Protein AF-A0AAW1LNW3-F1 (afdb_monomer_lite)

Radius of gyration: 18.0 Å; chains: 1; bounding box: 38×23×50 Å

Organism: Saponaria officinalis (NCBI:txid3572)

Structure (mmCIF, N/CA/C/O backbone):
data_AF-A0AAW1LNW3-F1
#
_entry.id   A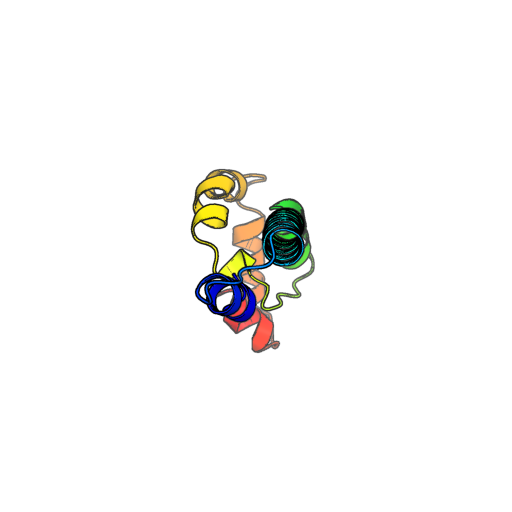F-A0AAW1LNW3-F1
#
loop_
_atom_site.group_PDB
_atom_site.id
_atom_site.type_symbol
_atom_site.label_atom_id
_atom_site.label_alt_id
_atom_site.label_comp_id
_atom_site.label_asym_id
_atom_site.label_entity_id
_atom_site.label_seq_id
_atom_site.pdbx_PDB_ins_code
_atom_site.Cartn_x
_atom_site.Cartn_y
_atom_site.Cartn_z
_atom_site.occupancy
_atom_site.B_iso_or_equiv
_atom_site.auth_seq_id
_atom_site.auth_comp_id
_atom_site.auth_asym_id
_atom_site.auth_atom_id
_atom_site.pdbx_PDB_model_num
ATOM 1 N N . MET A 1 1 ? -9.356 -3.198 8.768 1.00 54.28 1 MET A N 1
ATOM 2 C CA . MET A 1 1 ? -9.593 -2.725 10.152 1.00 54.28 1 MET A CA 1
ATOM 3 C C . MET A 1 1 ? -9.226 -3.820 11.150 1.00 54.28 1 MET A C 1
ATOM 5 O O . MET A 1 1 ? -9.461 -4.985 10.835 1.00 54.28 1 MET A O 1
ATOM 9 N N . PRO A 1 2 ? -8.633 -3.499 12.312 1.00 61.84 2 PRO A N 1
ATOM 10 C CA . PRO A 1 2 ? -8.251 -4.501 13.303 1.00 61.84 2 PRO A CA 1
ATOM 11 C C . PRO A 1 2 ? -9.493 -5.133 13.941 1.00 61.84 2 PRO A C 1
ATOM 13 O O . PRO A 1 2 ? -10.310 -4.444 14.549 1.00 61.84 2 PRO A O 1
ATOM 16 N N . ARG A 1 3 ? -9.609 -6.462 13.831 1.00 62.41 3 ARG A N 1
ATOM 17 C CA . ARG A 1 3 ? -10.726 -7.265 14.367 1.00 62.41 3 ARG A CA 1
ATOM 18 C C . ARG A 1 3 ? -10.993 -7.047 15.860 1.00 62.41 3 ARG A C 1
ATOM 20 O O . ARG A 1 3 ? -12.117 -7.223 16.308 1.00 62.41 3 ARG A O 1
ATOM 27 N N . ILE A 1 4 ? -9.970 -6.666 16.620 1.00 68.56 4 ILE A N 1
ATOM 28 C CA . ILE A 1 4 ? -10.045 -6.520 18.077 1.00 68.56 4 ILE A CA 1
ATOM 29 C C . ILE A 1 4 ? -10.993 -5.377 18.468 1.00 68.56 4 ILE A C 1
ATOM 31 O O . ILE A 1 4 ? -11.868 -5.584 19.299 1.00 68.56 4 ILE A O 1
ATOM 35 N N . VAL A 1 5 ? -10.896 -4.211 17.818 1.00 65.06 5 VAL A N 1
ATOM 36 C CA . VAL A 1 5 ? -11.759 -3.050 18.120 1.00 65.06 5 VAL A CA 1
ATOM 37 C C . VAL A 1 5 ? -13.217 -3.335 17.745 1.00 65.06 5 VAL A C 1
ATOM 39 O O . VAL A 1 5 ? -14.129 -3.002 18.498 1.00 65.06 5 VAL A O 1
ATOM 42 N N . GLN A 1 6 ? -13.441 -4.028 16.622 1.00 65.69 6 GLN A N 1
ATOM 43 C CA . GLN A 1 6 ? -14.784 -4.455 16.215 1.00 65.69 6 GLN A CA 1
ATOM 44 C C . GLN A 1 6 ? -15.400 -5.438 17.215 1.00 65.69 6 GLN A C 1
ATOM 46 O O . GLN A 1 6 ? -16.552 -5.270 17.597 1.00 65.69 6 GLN A O 1
ATOM 51 N N . ASN A 1 7 ? -14.630 -6.423 17.685 1.00 69.31 7 ASN A N 1
ATOM 52 C CA . ASN A 1 7 ? -15.103 -7.385 18.682 1.00 69.31 7 ASN A CA 1
ATOM 53 C C . ASN A 1 7 ? -15.426 -6.725 20.028 1.00 69.31 7 ASN A C 1
ATOM 55 O O . ASN A 1 7 ? -16.400 -7.107 20.675 1.00 69.31 7 ASN A O 1
ATOM 59 N N . LEU A 1 8 ? -14.636 -5.729 20.436 1.00 68.06 8 LEU A N 1
ATOM 60 C CA . LEU A 1 8 ? -14.875 -4.989 21.671 1.00 68.06 8 LEU A CA 1
ATOM 61 C C . LEU A 1 8 ? -16.175 -4.185 21.590 1.00 68.06 8 LEU A C 1
ATOM 63 O O . LEU A 1 8 ? -16.962 -4.248 22.521 1.00 68.06 8 LEU A O 1
ATOM 67 N N . LYS A 1 9 ? -16.483 -3.529 20.467 1.00 64.56 9 LYS A N 1
ATOM 68 C CA . LYS A 1 9 ? -17.750 -2.792 20.296 1.00 64.56 9 LYS A CA 1
ATOM 69 C C . LYS A 1 9 ? -19.019 -3.650 20.324 1.00 64.56 9 LYS A C 1
ATOM 71 O O . LYS A 1 9 ? -20.088 -3.132 20.616 1.00 64.56 9 LYS A O 1
ATOM 76 N N . VAL A 1 10 ? -18.921 -4.939 19.994 1.00 65.50 10 VAL A N 1
ATOM 77 C CA . VAL A 1 10 ? -20.072 -5.863 20.013 1.00 65.50 10 VAL A CA 1
ATOM 78 C C . VAL A 1 10 ? -20.490 -6.212 21.446 1.00 65.50 10 VAL A C 1
ATOM 80 O O . VAL A 1 10 ? -21.627 -6.622 21.672 1.00 65.50 10 VAL A O 1
ATOM 83 N N . HIS A 1 11 ? -19.603 -6.031 22.427 1.00 65.75 11 HIS A N 1
ATOM 84 C CA . HIS A 1 11 ? -19.984 -6.153 23.829 1.00 65.75 11 HIS A CA 1
ATOM 85 C C . HIS A 1 11 ? -20.763 -4.904 24.253 1.00 65.75 11 HIS A C 1
ATOM 87 O O . HIS A 1 11 ? -20.317 -3.782 24.037 1.00 65.75 11 HIS A O 1
ATOM 93 N N . ALA A 1 12 ? -21.946 -5.101 24.836 1.00 59.34 12 ALA A N 1
ATOM 94 C CA . ALA A 1 12 ? -22.755 -4.020 25.383 1.00 59.34 12 ALA A CA 1
ATOM 95 C C . ALA A 1 12 ? -22.106 -3.507 26.678 1.00 59.34 12 ALA A C 1
ATOM 97 O O . ALA A 1 12 ? -22.414 -3.980 27.772 1.00 59.34 12 ALA A O 1
ATOM 98 N N . TRP A 1 13 ? -21.156 -2.582 26.545 1.00 66.06 13 TRP A N 1
ATOM 99 C CA . TRP A 1 13 ? -20.578 -1.866 27.678 1.00 66.06 13 TRP A CA 1
ATOM 100 C C . TRP A 1 13 ? -21.627 -0.888 28.213 1.00 66.06 13 TRP A C 1
ATOM 102 O O . TRP A 1 13 ? -22.168 -0.089 27.456 1.00 66.06 13 TRP A O 1
ATOM 112 N N . GLY A 1 14 ? -21.936 -0.963 29.509 1.00 64.44 14 GLY A N 1
ATOM 113 C CA . GLY A 1 14 ? -22.825 -0.005 30.183 1.00 64.44 14 GLY A CA 1
ATOM 114 C C . GLY A 1 14 ? -22.135 1.306 30.579 1.00 64.44 14 GLY A C 1
ATOM 115 O O . GLY A 1 14 ? -22.731 2.107 31.287 1.00 64.44 14 GLY A O 1
ATOM 116 N N . ASP A 1 15 ? -20.878 1.480 30.171 1.00 78.25 15 ASP A N 1
ATOM 117 C CA . ASP A 1 15 ? -20.014 2.610 30.495 1.00 78.25 15 ASP A CA 1
ATOM 118 C C . ASP A 1 15 ? -19.853 3.483 29.242 1.00 78.25 15 ASP A C 1
ATOM 120 O O . ASP A 1 15 ? -19.273 3.047 28.240 1.00 78.25 15 ASP A O 1
ATOM 124 N N . GLU A 1 16 ? -20.428 4.687 29.281 1.00 78.19 16 GLU A N 1
ATOM 125 C CA . GLU A 1 16 ? -20.397 5.640 28.167 1.00 78.19 16 GLU A CA 1
ATOM 126 C C . GLU A 1 16 ? -18.972 6.118 27.854 1.00 78.19 16 GLU A C 1
ATOM 128 O O . GLU A 1 16 ? -18.631 6.231 26.673 1.00 78.19 16 GLU A O 1
ATOM 133 N N . ASP A 1 17 ? -18.112 6.283 28.865 1.00 82.06 17 ASP A N 1
ATOM 134 C CA . ASP A 1 17 ? -16.724 6.731 28.686 1.00 82.06 17 ASP A CA 1
ATOM 135 C C . ASP A 1 17 ? -15.918 5.684 27.899 1.00 82.06 17 ASP A C 1
ATOM 137 O O . ASP A 1 17 ? -15.093 6.005 27.037 1.00 82.06 17 ASP A O 1
ATOM 141 N N . LEU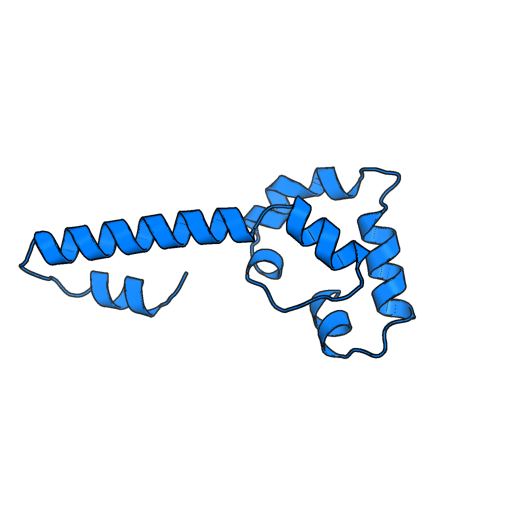 A 1 18 ? -16.189 4.399 28.145 1.00 78.75 18 LEU A N 1
ATOM 142 C CA . LEU A 1 18 ? -15.537 3.290 27.447 1.00 78.75 18 LEU A CA 1
ATOM 143 C C . LEU A 1 18 ? -15.982 3.207 25.978 1.00 78.75 18 LEU A C 1
ATOM 145 O O . LEU A 1 18 ? -15.158 2.989 25.083 1.00 78.75 18 LEU A O 1
ATOM 149 N N . VAL A 1 19 ? -17.272 3.423 25.706 1.00 80.81 19 VAL A N 1
ATOM 150 C CA . VAL A 1 19 ? -17.803 3.491 24.335 1.00 80.81 19 VAL A CA 1
ATOM 151 C C . VAL A 1 19 ? -17.213 4.686 23.584 1.00 80.81 19 VAL A C 1
ATOM 153 O O . VAL A 1 19 ? -16.820 4.541 22.421 1.00 80.81 19 VAL A O 1
ATOM 156 N N . GLU A 1 20 ? -17.096 5.844 24.236 1.00 84.19 20 GLU A N 1
ATOM 157 C CA . GLU A 1 20 ? -16.480 7.034 23.654 1.00 84.19 20 GLU A CA 1
ATOM 158 C C . GLU A 1 20 ? -14.995 6.806 23.333 1.00 84.19 20 GLU A C 1
ATOM 160 O O . GLU A 1 20 ? -14.568 7.055 22.203 1.00 84.19 20 GLU A O 1
ATOM 165 N N . ALA A 1 21 ? -14.222 6.223 24.254 1.00 83.62 21 ALA A N 1
ATOM 166 C CA . ALA A 1 21 ? -12.818 5.885 24.021 1.00 83.62 21 ALA A CA 1
ATOM 167 C C . ALA A 1 21 ? -12.631 4.902 22.847 1.00 83.62 21 ALA A C 1
ATOM 169 O O . ALA A 1 21 ? -11.714 5.059 22.035 1.00 83.62 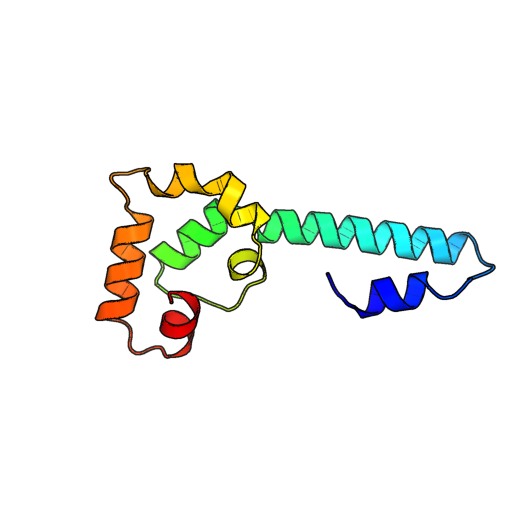21 ALA A O 1
ATOM 170 N N . LEU A 1 22 ? -13.517 3.906 22.703 1.00 82.81 22 LEU A N 1
ATOM 171 C CA . LEU A 1 22 ? -13.506 2.980 21.563 1.00 82.81 22 LEU A CA 1
ATOM 172 C C . LEU A 1 22 ? -13.837 3.680 20.236 1.00 82.81 22 LEU A C 1
ATOM 174 O O . LEU A 1 22 ? -13.249 3.335 19.208 1.00 82.81 22 LEU A O 1
ATOM 178 N N . ASN A 1 23 ? -14.756 4.650 20.239 1.00 83.75 23 ASN A N 1
ATOM 179 C CA . ASN A 1 23 ? -15.067 5.467 19.063 1.00 83.75 23 ASN A CA 1
ATOM 180 C C . ASN A 1 23 ? -13.869 6.330 18.649 1.00 83.75 23 ASN A C 1
ATOM 182 O O . ASN A 1 23 ? -13.482 6.300 17.480 1.00 83.75 23 ASN A O 1
ATOM 186 N N . GLN A 1 24 ? -13.242 7.025 19.602 1.00 85.81 24 GLN A N 1
ATOM 187 C CA . GLN A 1 24 ? -12.052 7.846 19.356 1.00 85.81 24 GLN A CA 1
ATOM 188 C C . GLN A 1 24 ? -10.882 7.007 18.823 1.00 85.81 24 GLN A C 1
ATOM 190 O O . GLN A 1 24 ? -10.193 7.414 17.886 1.00 85.81 24 GLN A O 1
ATOM 195 N N . LEU A 1 25 ? -10.675 5.802 19.368 1.00 84.06 25 LEU A N 1
ATOM 196 C CA . LEU A 1 25 ? -9.656 4.879 18.872 1.00 84.06 25 LEU A CA 1
ATOM 197 C C . LEU A 1 25 ? -9.947 4.434 17.432 1.00 84.06 25 LEU A C 1
ATOM 199 O O . LEU A 1 25 ? -9.036 4.402 16.607 1.00 84.06 25 LEU A O 1
ATOM 203 N N . GLU A 1 26 ? -11.198 4.099 17.106 1.00 81.81 26 GLU A N 1
ATOM 204 C CA . GLU A 1 26 ? -11.580 3.712 15.744 1.00 81.81 26 GLU A CA 1
ATOM 205 C C . GLU A 1 26 ? -11.332 4.844 14.740 1.00 81.81 26 GLU A C 1
ATOM 207 O O . GLU A 1 26 ? -10.767 4.607 13.668 1.00 81.81 26 GLU A O 1
ATOM 212 N N . GLU A 1 27 ? -11.734 6.064 15.084 1.00 84.12 27 GLU A N 1
ATOM 213 C CA . GLU A 1 27 ? -11.539 7.244 14.246 1.00 84.12 27 GLU A CA 1
ATOM 214 C C . GLU A 1 27 ? -10.049 7.554 14.058 1.00 84.12 27 GLU A C 1
ATOM 216 O O . GLU A 1 27 ? -9.579 7.649 12.923 1.00 84.12 27 GLU A O 1
ATOM 221 N N . GLY A 1 28 ? -9.265 7.553 15.140 1.00 81.12 28 GLY A N 1
ATOM 222 C CA . GLY A 1 28 ? -7.815 7.739 15.074 1.00 81.12 28 GLY A CA 1
ATOM 223 C C . GLY A 1 28 ? -7.106 6.667 14.238 1.00 81.12 28 GLY A C 1
ATOM 224 O O . GLY A 1 28 ? -6.159 6.964 13.505 1.00 81.12 28 GLY A O 1
ATOM 225 N N . MET A 1 29 ? -7.577 5.417 14.279 1.00 75.75 29 MET A N 1
ATOM 226 C CA . MET A 1 29 ? -7.058 4.349 13.420 1.00 75.75 29 MET A CA 1
ATOM 227 C C . MET A 1 29 ? -7.451 4.534 11.953 1.00 75.75 29 MET A C 1
ATOM 229 O O . MET A 1 29 ? -6.612 4.295 11.084 1.00 75.75 29 MET A O 1
ATOM 233 N N . LYS A 1 30 ? -8.683 4.968 11.658 1.00 73.88 30 LYS A N 1
ATOM 234 C CA . LYS A 1 30 ? -9.121 5.303 10.292 1.00 73.88 30 LYS A CA 1
ATOM 235 C C . LYS A 1 30 ? -8.288 6.442 9.710 1.00 73.88 30 LYS A C 1
ATOM 237 O O . LYS A 1 30 ? -7.827 6.334 8.574 1.00 73.88 30 LYS A O 1
ATOM 242 N N . ASP A 1 31 ? -8.025 7.478 10.493 1.00 72.94 31 ASP A N 1
ATOM 243 C CA . ASP A 1 31 ? -7.215 8.617 10.065 1.00 72.94 31 ASP A CA 1
ATOM 244 C C . ASP A 1 31 ? -5.743 8.251 9.873 1.00 72.94 31 ASP A C 1
ATOM 246 O O . ASP A 1 31 ? -5.127 8.643 8.880 1.00 72.94 31 ASP A O 1
ATOM 250 N N . ASN A 1 32 ? -5.172 7.437 10.763 1.00 67.00 32 ASN A N 1
ATOM 251 C CA . ASN A 1 32 ? -3.823 6.907 10.561 1.00 67.00 32 ASN A CA 1
ATOM 252 C C . ASN A 1 32 ? -3.742 5.982 9.342 1.00 67.00 32 ASN A C 1
ATOM 254 O O . ASN A 1 32 ? -2.745 6.019 8.623 1.00 67.00 32 ASN A O 1
ATOM 258 N N . MET A 1 33 ? -4.784 5.193 9.070 1.00 66.62 33 MET A N 1
ATOM 259 C CA . MET A 1 33 ? -4.848 4.344 7.883 1.00 66.62 33 MET A CA 1
ATOM 260 C C . MET A 1 33 ? -4.881 5.191 6.605 1.00 66.62 33 MET A C 1
ATOM 262 O O . MET A 1 33 ? -4.086 4.922 5.712 1.00 66.62 33 MET A O 1
ATOM 266 N N . LYS A 1 34 ? -5.668 6.278 6.570 1.00 65.19 34 LYS A N 1
ATOM 267 C CA . LYS A 1 34 ? -5.651 7.265 5.472 1.00 65.19 34 LYS A CA 1
ATOM 268 C C . LYS A 1 34 ? -4.276 7.910 5.272 1.00 65.19 34 LYS A C 1
ATOM 270 O O . LYS A 1 34 ? -3.817 8.068 4.146 1.00 65.19 34 LYS A O 1
ATOM 275 N N . LYS A 1 35 ? -3.585 8.268 6.360 1.00 60.22 35 LYS A N 1
ATOM 276 C CA . LYS A 1 35 ? -2.226 8.843 6.304 1.00 60.22 35 LYS A CA 1
ATOM 277 C C . LYS A 1 35 ? -1.170 7.841 5.838 1.00 60.22 35 LYS A C 1
ATOM 279 O O . LYS A 1 35 ? -0.149 8.249 5.286 1.00 60.22 35 LYS A O 1
ATOM 284 N N . LEU A 1 36 ? -1.348 6.552 6.116 1.00 59.31 36 LEU A N 1
ATOM 285 C CA . LEU A 1 36 ? -0.487 5.483 5.602 1.00 59.31 36 LEU A CA 1
ATOM 286 C C . LEU A 1 36 ? -0.821 5.134 4.145 1.00 59.31 36 LEU A C 1
ATOM 288 O O . LEU A 1 36 ? 0.067 4.685 3.435 1.00 59.31 36 LEU A O 1
ATOM 292 N N . SER A 1 37 ? -2.052 5.392 3.698 1.00 63.62 37 SER A N 1
ATOM 293 C CA . SER A 1 37 ? -2.555 5.076 2.359 1.00 63.62 37 SER A CA 1
ATOM 294 C C . SER A 1 37 ? -2.471 6.216 1.348 1.00 63.62 37 SER A C 1
ATOM 296 O O . SER A 1 37 ? -3.248 6.233 0.394 1.00 63.62 37 SER A O 1
ATOM 298 N N . SER A 1 38 ? -1.575 7.188 1.532 1.00 80.88 38 SER A N 1
ATOM 299 C CA . SER A 1 38 ? -1.395 8.210 0.503 1.00 80.88 38 SER A CA 1
ATOM 300 C C . SER A 1 38 ? -0.705 7.614 -0.722 1.00 80.88 38 SER A C 1
ATOM 302 O O . SER A 1 38 ? 0.254 6.845 -0.612 1.00 80.88 38 SER A O 1
ATOM 304 N N . PHE A 1 39 ? -1.173 8.002 -1.906 1.00 85.75 39 PHE A N 1
ATOM 305 C CA . PHE A 1 39 ? -0.569 7.570 -3.162 1.00 85.75 39 PHE A CA 1
ATOM 306 C C . PHE A 1 39 ? 0.899 7.979 -3.277 1.00 85.75 39 PHE A C 1
ATOM 308 O O . PHE A 1 39 ? 1.702 7.207 -3.783 1.00 85.75 39 PHE A O 1
ATOM 315 N N . ASP A 1 40 ? 1.281 9.132 -2.724 1.00 85.56 40 ASP A N 1
ATOM 316 C CA . ASP A 1 40 ? 2.677 9.574 -2.706 1.00 85.56 40 ASP A CA 1
ATOM 317 C C . ASP A 1 40 ? 3.602 8.603 -1.966 1.00 85.56 40 ASP A C 1
ATOM 319 O O . ASP A 1 40 ? 4.723 8.366 -2.412 1.00 85.56 40 ASP A O 1
ATOM 323 N N . LYS A 1 41 ? 3.136 8.001 -0.862 1.00 85.69 41 LYS A N 1
ATOM 324 C CA . LYS A 1 41 ? 3.919 6.998 -0.126 1.00 85.69 41 LYS A CA 1
ATOM 325 C C . LYS A 1 41 ? 4.091 5.732 -0.946 1.00 85.69 41 LYS A C 1
ATOM 327 O O . LYS A 1 41 ? 5.211 5.257 -1.085 1.00 85.69 41 LYS A O 1
ATOM 332 N N . TYR A 1 42 ? 3.001 5.247 -1.539 1.00 88.88 42 TYR A N 1
ATOM 333 C CA . TYR A 1 42 ? 3.042 4.109 -2.453 1.00 88.88 42 TYR A CA 1
ATOM 334 C C . TYR A 1 42 ? 3.978 4.373 -3.645 1.00 88.88 42 TYR A C 1
ATOM 336 O O . TYR A 1 42 ? 4.825 3.552 -3.979 1.00 88.88 42 TYR A O 1
ATOM 344 N N . LYS A 1 43 ? 3.890 5.559 -4.258 1.00 89.62 43 LYS A N 1
ATOM 345 C CA . LYS A 1 43 ? 4.762 5.980 -5.359 1.00 89.62 43 LYS A CA 1
ATOM 346 C C . LYS A 1 43 ? 6.227 5.980 -4.932 1.00 89.62 43 LYS A C 1
ATOM 348 O O . LYS A 1 43 ? 7.061 5.465 -5.666 1.00 89.62 43 LYS A O 1
ATOM 353 N N . GLN A 1 44 ? 6.553 6.523 -3.759 1.00 89.50 44 GLN A N 1
ATOM 354 C CA . GLN A 1 44 ? 7.920 6.492 -3.231 1.00 89.50 44 GLN A CA 1
ATOM 355 C C . GLN A 1 44 ? 8.421 5.064 -3.007 1.00 89.50 44 GLN A C 1
ATOM 357 O O . GLN A 1 44 ? 9.540 4.756 -3.397 1.00 89.50 44 GLN A O 1
ATOM 362 N N . GLU A 1 45 ? 7.596 4.193 -2.434 1.00 89.75 45 GLU A N 1
ATOM 363 C CA . GLU A 1 45 ? 7.914 2.783 -2.201 1.00 89.75 45 GLU A CA 1
ATOM 364 C C . GLU A 1 45 ? 8.253 2.048 -3.509 1.00 89.75 45 GLU A C 1
ATOM 366 O O . GLU A 1 45 ? 9.314 1.429 -3.625 1.00 89.75 45 GLU A O 1
ATOM 371 N N . VAL A 1 46 ? 7.412 2.221 -4.536 1.00 91.38 46 VAL A N 1
ATOM 372 C CA . VAL A 1 46 ? 7.652 1.677 -5.880 1.00 91.38 46 VAL A CA 1
ATOM 373 C C . VAL A 1 46 ? 8.936 2.245 -6.483 1.00 91.38 46 VAL A C 1
ATOM 375 O O . VAL A 1 46 ? 9.758 1.491 -6.991 1.00 91.38 46 VAL A O 1
ATOM 378 N N . LEU A 1 47 ? 9.140 3.564 -6.428 1.00 89.69 47 LEU A N 1
ATOM 379 C CA . LEU A 1 47 ? 10.323 4.209 -7.012 1.00 89.69 47 LEU A CA 1
ATOM 380 C C . LEU A 1 47 ? 11.630 3.803 -6.318 1.00 89.69 47 LEU A C 1
ATOM 382 O O . LEU A 1 47 ? 12.677 3.794 -6.963 1.00 89.69 47 LEU A O 1
ATOM 386 N N . LEU A 1 48 ? 11.577 3.469 -5.028 1.00 89.94 48 LEU A N 1
ATOM 387 C CA . LEU A 1 48 ? 12.714 2.946 -4.272 1.00 89.94 48 LEU A CA 1
ATOM 388 C C . LEU A 1 48 ? 12.972 1.457 -4.541 1.00 89.94 48 LEU A C 1
ATOM 390 O O . LEU A 1 48 ? 14.040 0.967 -4.188 1.00 89.94 48 LEU A O 1
ATOM 394 N N . GLY A 1 49 ? 12.027 0.741 -5.158 1.00 86.00 49 GLY A N 1
ATOM 395 C CA . GLY A 1 49 ? 12.156 -0.686 -5.461 1.00 86.00 49 GLY A CA 1
ATOM 396 C C . GLY A 1 49 ? 12.030 -1.605 -4.244 1.00 86.00 49 GLY A C 1
ATOM 397 O O . GLY A 1 49 ? 12.353 -2.787 -4.341 1.00 86.00 49 GLY A O 1
ATOM 398 N N . HIS A 1 50 ? 11.571 -1.078 -3.108 1.00 86.19 50 HIS A N 1
ATOM 399 C CA . HIS A 1 50 ? 11.434 -1.810 -1.852 1.00 86.19 50 HIS A CA 1
ATOM 400 C C . HIS A 1 50 ? 9.967 -1.860 -1.457 1.00 86.19 50 HIS A C 1
ATOM 402 O O . HIS A 1 50 ? 9.474 -0.927 -0.831 1.00 86.19 50 HIS A O 1
ATOM 408 N N . LEU A 1 51 ? 9.286 -2.940 -1.841 1.00 88.75 51 LEU A N 1
ATOM 409 C CA . LEU A 1 51 ? 7.860 -3.119 -1.592 1.00 88.75 51 LEU A CA 1
ATOM 410 C C . LEU A 1 51 ? 7.636 -3.982 -0.348 1.00 88.75 51 LEU A C 1
ATOM 412 O O . LEU A 1 51 ? 8.063 -5.136 -0.270 1.00 88.75 51 LEU A O 1
ATOM 416 N N . ASP A 1 52 ? 6.915 -3.430 0.616 1.00 85.06 52 ASP A N 1
ATOM 417 C CA . ASP A 1 52 ? 6.525 -4.071 1.856 1.00 85.06 52 ASP A CA 1
ATOM 418 C C . ASP A 1 52 ? 5.011 -4.296 1.904 1.00 85.06 52 ASP A C 1
ATOM 420 O O . ASP A 1 52 ? 4.194 -3.556 1.369 1.00 85.06 52 ASP A O 1
ATOM 424 N N . TRP A 1 53 ? 4.599 -5.342 2.624 1.00 83.88 53 TRP A N 1
ATOM 425 C CA . TRP A 1 53 ? 3.177 -5.587 2.867 1.00 83.88 53 TRP A CA 1
ATOM 426 C C . TRP A 1 53 ? 2.582 -4.498 3.760 1.00 83.88 53 TRP A C 1
ATOM 428 O O . TRP A 1 53 ? 2.558 -4.625 4.987 1.00 83.88 53 TRP A O 1
ATOM 438 N N . THR A 1 54 ? 2.049 -3.459 3.135 1.00 80.88 54 THR A N 1
ATOM 439 C CA . THR A 1 54 ? 1.245 -2.431 3.788 1.00 80.88 54 THR A CA 1
ATOM 440 C C . THR A 1 54 ? -0.245 -2.628 3.463 1.00 80.88 54 THR A C 1
ATOM 442 O O . THR A 1 54 ? -0.599 -3.292 2.482 1.00 80.88 54 THR A O 1
ATOM 445 N N . PRO A 1 55 ? -1.171 -2.099 4.288 1.00 78.81 55 PRO A N 1
ATOM 446 C CA . PRO A 1 55 ? -2.608 -2.244 4.044 1.00 78.81 55 PRO A CA 1
ATOM 447 C C . PRO A 1 55 ? -3.070 -1.711 2.680 1.00 78.81 55 PRO A C 1
ATOM 449 O O . PRO A 1 55 ? -4.091 -2.177 2.180 1.00 78.81 55 PRO A O 1
ATOM 452 N N . VAL A 1 56 ? -2.319 -0.777 2.082 1.00 82.19 56 VAL A N 1
ATOM 453 C CA . VAL A 1 56 ? -2.672 -0.079 0.835 1.00 82.19 56 VAL A CA 1
ATOM 454 C C . VAL A 1 56 ? -2.780 -1.048 -0.342 1.00 82.19 56 VAL A C 1
ATOM 456 O O . VAL A 1 56 ? -3.733 -0.971 -1.109 1.00 82.19 56 VAL A O 1
ATOM 459 N N . HIS A 1 57 ? -1.894 -2.049 -0.414 1.00 83.06 57 HIS A N 1
ATOM 460 C CA . HIS A 1 57 ? -1.880 -3.034 -1.503 1.00 83.06 57 HIS A C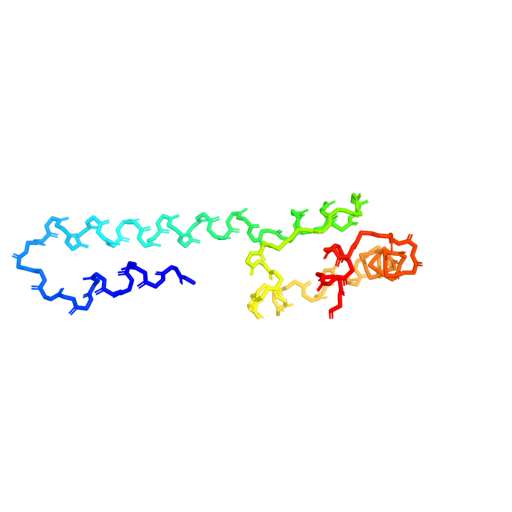A 1
ATOM 461 C C . HIS A 1 57 ? -3.142 -3.908 -1.527 1.00 83.06 57 HIS A C 1
ATOM 463 O O . HIS A 1 57 ? -3.492 -4.463 -2.564 1.00 83.06 57 HIS A O 1
ATOM 469 N N . LYS A 1 58 ? -3.861 -4.011 -0.401 1.00 82.69 58 LYS A N 1
ATOM 470 C CA . LYS A 1 58 ? -5.105 -4.790 -0.274 1.00 82.69 58 LYS A CA 1
ATOM 471 C C . LYS A 1 58 ? -6.363 -3.919 -0.270 1.00 82.69 58 LYS A C 1
ATOM 473 O O . LYS A 1 58 ? -7.466 -4.455 -0.157 1.00 82.69 58 LYS A O 1
ATOM 478 N N . ASP A 1 59 ? -6.222 -2.599 -0.348 1.00 84.81 59 ASP A N 1
ATOM 479 C CA . ASP A 1 59 ? -7.334 -1.665 -0.228 1.00 84.81 59 ASP A CA 1
ATOM 480 C C . ASP A 1 59 ? -7.947 -1.351 -1.601 1.00 84.81 59 ASP A C 1
ATOM 482 O O . ASP A 1 59 ? -7.407 -0.588 -2.398 1.00 84.81 59 ASP A O 1
ATOM 486 N N . ALA A 1 60 ? -9.119 -1.922 -1.880 1.00 85.50 60 ALA A N 1
ATOM 487 C CA . ALA A 1 60 ? -9.835 -1.679 -3.132 1.00 85.50 60 ALA A CA 1
ATOM 488 C C . ALA A 1 60 ? -10.250 -0.208 -3.330 1.00 85.50 60 ALA A C 1
ATOM 490 O O . ALA A 1 60 ? -10.421 0.225 -4.470 1.00 85.50 60 ALA A O 1
ATOM 491 N N . PHE A 1 61 ? -10.443 0.555 -2.250 1.00 84.31 61 PHE A N 1
ATOM 492 C CA . PHE A 1 61 ? -10.774 1.975 -2.336 1.00 84.31 61 PHE A CA 1
ATOM 493 C C . PHE A 1 61 ? -9.562 2.782 -2.807 1.00 84.31 61 PHE A C 1
ATOM 495 O O . PHE A 1 61 ? -9.691 3.566 -3.744 1.00 84.31 61 PHE A O 1
ATOM 502 N N . PHE A 1 62 ? -8.377 2.500 -2.252 1.00 86.25 62 PHE A N 1
ATOM 503 C CA . PHE A 1 62 ? -7.115 3.103 -2.689 1.00 86.25 62 PHE A CA 1
ATOM 504 C C . PHE A 1 62 ? -6.902 2.946 -4.199 1.00 86.25 62 PHE A C 1
ATOM 506 O O . PHE A 1 62 ? -6.656 3.933 -4.891 1.00 86.25 62 PHE A O 1
ATOM 513 N N . TRP A 1 63 ? -7.050 1.725 -4.724 1.00 88.19 63 TRP A N 1
ATOM 514 C CA . TRP A 1 63 ? -6.860 1.463 -6.152 1.00 88.19 63 TRP A CA 1
ATOM 515 C C . TRP A 1 63 ? -7.871 2.207 -7.025 1.00 88.19 63 TRP A C 1
ATOM 517 O O . TRP A 1 63 ? -7.491 2.757 -8.052 1.00 88.19 63 TRP A O 1
ATOM 527 N N . ARG A 1 64 ? -9.146 2.267 -6.618 1.00 88.00 64 ARG A N 1
ATOM 528 C CA . ARG A 1 64 ? -10.186 2.984 -7.376 1.00 88.00 64 ARG A CA 1
ATOM 529 C C . ARG A 1 64 ? -9.952 4.488 -7.423 1.00 88.00 64 ARG A C 1
ATOM 531 O O . ARG A 1 64 ? -10.170 5.080 -8.472 1.00 88.00 64 ARG A O 1
ATOM 538 N N . GLU A 1 65 ? -9.532 5.094 -6.316 1.00 87.44 65 GLU A N 1
ATOM 539 C CA . GLU A 1 65 ? -9.296 6.541 -6.271 1.00 87.44 65 GLU A CA 1
ATOM 540 C C . GLU A 1 65 ? -8.031 6.958 -7.021 1.00 87.44 65 GLU A C 1
ATOM 542 O O . GLU A 1 65 ? -7.993 8.040 -7.595 1.00 87.44 65 GLU A O 1
ATOM 547 N N . ASN A 1 66 ? -7.003 6.106 -7.038 1.00 88.00 66 ASN A N 1
ATOM 548 C CA . ASN A 1 66 ? -5.688 6.479 -7.557 1.00 88.00 66 ASN A CA 1
ATOM 549 C C . ASN A 1 66 ? -5.375 5.903 -8.940 1.00 88.00 66 ASN A C 1
ATOM 551 O O . ASN A 1 66 ? -4.279 6.134 -9.439 1.00 88.00 66 ASN A O 1
ATOM 555 N N . ILE A 1 67 ? -6.303 5.173 -9.571 1.00 89.12 67 ILE A N 1
ATOM 556 C CA . ILE A 1 67 ? -6.061 4.498 -10.856 1.00 89.12 67 ILE A CA 1
ATOM 557 C C . ILE A 1 67 ? -5.576 5.462 -11.948 1.00 89.12 67 ILE A C 1
ATOM 559 O O . ILE A 1 67 ? -4.657 5.132 -12.689 1.00 89.12 67 ILE A O 1
ATOM 563 N N . THR A 1 68 ? -6.118 6.680 -11.994 1.00 89.25 68 THR A N 1
ATOM 564 C CA . THR A 1 68 ? -5.721 7.719 -12.958 1.00 89.25 68 THR A CA 1
ATOM 565 C C . THR A 1 68 ? -4.294 8.207 -12.732 1.00 89.25 68 THR A C 1
ATOM 567 O O . THR A 1 68 ? -3.602 8.566 -13.680 1.00 89.25 68 THR A O 1
ATOM 570 N N . ASN A 1 69 ? -3.809 8.167 -11.490 1.00 88.75 69 ASN A N 1
ATOM 571 C CA . ASN A 1 69 ? -2.465 8.626 -11.148 1.00 88.75 69 ASN A CA 1
ATOM 572 C C . ASN A 1 69 ? -1.383 7.654 -11.657 1.00 88.75 69 ASN A C 1
ATOM 574 O O . ASN A 1 69 ? -0.216 8.025 -11.764 1.00 88.75 69 ASN A O 1
ATOM 578 N N . PHE A 1 70 ? -1.746 6.409 -11.995 1.00 90.88 70 PHE A N 1
ATOM 579 C CA . PHE A 1 70 ? -0.830 5.458 -12.635 1.00 90.88 70 PHE A CA 1
ATOM 580 C C . PHE A 1 70 ? -0.534 5.806 -14.095 1.00 90.88 70 PHE A C 1
ATOM 582 O O . PHE A 1 70 ? 0.444 5.291 -14.628 1.00 90.88 70 PHE A O 1
ATOM 589 N N . GLU A 1 71 ? -1.337 6.663 -14.731 1.00 92.19 71 GLU A N 1
ATOM 590 C CA . GLU A 1 71 ? -1.125 7.119 -16.112 1.00 92.19 71 GLU A CA 1
ATOM 591 C C . GLU A 1 71 ? -0.148 8.305 -16.190 1.00 92.19 71 GLU A C 1
ATOM 593 O O . GLU A 1 71 ? 0.398 8.620 -17.250 1.00 92.19 71 GLU A O 1
ATOM 598 N N . GLU A 1 72 ? 0.129 8.949 -15.055 1.00 90.25 72 GLU A N 1
ATOM 599 C CA . GLU A 1 72 ? 1.037 10.087 -14.980 1.00 90.25 72 GLU A CA 1
ATOM 600 C C . GLU A 1 72 ? 2.475 9.718 -15.368 1.00 90.25 72 GLU A C 1
ATOM 602 O O . GLU A 1 72 ? 2.966 8.607 -15.142 1.00 90.25 72 GLU A O 1
ATOM 607 N N . HIS A 1 73 ? 3.189 10.704 -15.915 1.00 91.38 73 HIS A N 1
ATOM 608 C CA . HIS A 1 73 ? 4.596 10.575 -16.305 1.00 91.38 73 HIS A CA 1
ATOM 609 C C . HIS A 1 73 ? 4.869 9.381 -17.238 1.00 91.38 73 HIS A C 1
ATOM 611 O O . HIS A 1 73 ? 5.884 8.688 -17.097 1.00 91.38 73 HIS A O 1
ATOM 617 N N . ASP A 1 74 ? 3.966 9.171 -18.202 1.00 92.88 74 ASP A N 1
ATOM 618 C CA . ASP A 1 74 ? 4.044 8.081 -19.179 1.00 92.88 74 ASP A CA 1
ATOM 619 C C . ASP A 1 74 ? 4.041 6.705 -18.490 1.00 92.88 74 ASP A C 1
ATOM 621 O O . ASP A 1 74 ? 4.859 5.831 -18.761 1.00 92.88 74 ASP A O 1
ATOM 625 N N . PHE A 1 75 ? 3.133 6.523 -17.531 1.00 93.06 75 PHE A N 1
ATOM 626 C CA . PHE A 1 75 ? 3.006 5.282 -16.767 1.00 93.06 75 PHE A CA 1
ATOM 627 C C . PHE A 1 75 ? 4.262 4.907 -15.964 1.00 93.06 75 PHE A C 1
ATOM 629 O O . PHE A 1 75 ? 4.589 3.727 -15.812 1.00 93.06 75 PHE A O 1
ATOM 636 N N . GLN A 1 76 ? 4.983 5.898 -15.422 1.00 94.12 76 GLN A N 1
ATOM 637 C CA . GLN A 1 76 ? 6.258 5.684 -14.720 1.00 94.12 76 GLN A CA 1
ATOM 638 C C . GLN A 1 76 ? 6.172 4.594 -13.646 1.00 94.12 76 GLN A C 1
ATOM 640 O O . GLN A 1 76 ? 7.058 3.745 -13.570 1.00 94.12 76 GLN A O 1
ATOM 645 N N . ILE A 1 77 ? 5.113 4.610 -12.834 1.00 92.69 77 ILE A N 1
ATOM 646 C CA . ILE A 1 77 ? 4.928 3.648 -11.742 1.00 92.69 77 ILE A CA 1
ATOM 647 C C . ILE A 1 77 ? 4.777 2.228 -12.293 1.00 92.69 77 ILE A C 1
ATOM 649 O O . ILE A 1 77 ? 5.442 1.321 -11.803 1.00 92.69 77 ILE A O 1
ATOM 653 N N . LEU A 1 78 ? 3.969 2.034 -13.340 1.00 92.94 78 LEU A N 1
ATOM 654 C CA . LEU A 1 78 ? 3.798 0.721 -13.970 1.00 92.94 78 LEU A CA 1
ATOM 655 C C . LEU A 1 78 ? 5.105 0.219 -14.585 1.00 92.94 78 LEU A C 1
ATOM 657 O O . LEU A 1 78 ? 5.460 -0.941 -14.396 1.00 92.94 78 LEU A O 1
ATOM 661 N N . ARG A 1 79 ? 5.859 1.090 -15.268 1.00 93.56 79 ARG A N 1
ATOM 662 C CA . ARG A 1 79 ? 7.164 0.712 -15.829 1.00 93.56 79 ARG A CA 1
ATOM 663 C C . ARG A 1 79 ? 8.132 0.259 -14.738 1.00 93.56 79 ARG A C 1
ATOM 665 O O . ARG A 1 79 ? 8.817 -0.738 -14.921 1.00 93.56 79 ARG A O 1
ATOM 672 N N . VAL A 1 80 ? 8.181 0.965 -13.607 1.00 93.44 80 VAL A N 1
ATOM 673 C CA . VAL A 1 80 ? 9.055 0.592 -12.485 1.00 93.44 80 VAL A CA 1
ATOM 674 C C . VAL A 1 80 ? 8.596 -0.711 -11.832 1.00 93.44 80 VAL A C 1
ATOM 676 O O . VAL A 1 80 ? 9.440 -1.557 -11.563 1.00 93.44 80 VAL A O 1
ATOM 679 N N . LEU A 1 81 ? 7.290 -0.930 -11.651 1.00 92.81 81 LEU A N 1
ATOM 680 C CA . LEU A 1 81 ? 6.760 -2.211 -11.163 1.00 92.81 81 LEU A CA 1
ATOM 681 C C . LEU A 1 81 ? 7.169 -3.383 -12.061 1.00 92.81 81 LEU A C 1
ATOM 683 O O . LEU A 1 81 ? 7.630 -4.401 -11.555 1.00 92.81 81 LEU A O 1
ATOM 687 N N . ILE A 1 82 ? 7.072 -3.227 -13.385 1.00 93.19 82 ILE A N 1
ATOM 688 C CA . ILE A 1 82 ? 7.530 -4.242 -14.347 1.00 93.19 82 ILE A CA 1
ATOM 689 C C . ILE A 1 82 ? 9.034 -4.496 -14.186 1.00 93.19 82 ILE A C 1
ATOM 691 O O . ILE A 1 82 ? 9.456 -5.647 -14.126 1.00 93.19 82 ILE A O 1
ATOM 695 N N . THR A 1 83 ? 9.841 -3.442 -14.047 1.00 92.81 83 THR A N 1
ATOM 696 C CA . THR A 1 83 ? 11.281 -3.582 -13.788 1.00 92.81 83 THR A CA 1
ATOM 697 C C . THR A 1 83 ? 11.560 -4.321 -12.478 1.00 92.81 83 THR A C 1
ATOM 699 O O . THR A 1 83 ? 12.468 -5.147 -12.436 1.00 92.81 83 THR A O 1
ATOM 702 N N . ILE A 1 84 ? 10.795 -4.069 -11.410 1.00 91.06 84 ILE A N 1
ATOM 703 C CA . ILE A 1 84 ? 10.936 -4.792 -10.136 1.00 91.06 84 ILE A CA 1
ATOM 704 C C . ILE A 1 84 ? 10.616 -6.275 -10.338 1.00 91.06 84 ILE A C 1
ATOM 706 O O . ILE A 1 84 ? 11.365 -7.117 -9.854 1.00 91.06 84 ILE A O 1
ATOM 710 N N . LEU A 1 85 ? 9.555 -6.600 -11.080 1.00 90.94 85 LEU A N 1
ATOM 711 C CA . LEU A 1 85 ? 9.186 -7.984 -11.385 1.00 90.94 85 LEU A CA 1
ATOM 712 C C . LEU A 1 85 ? 10.255 -8.727 -12.198 1.00 90.94 85 LEU A C 1
ATOM 714 O O . LEU A 1 85 ? 10.434 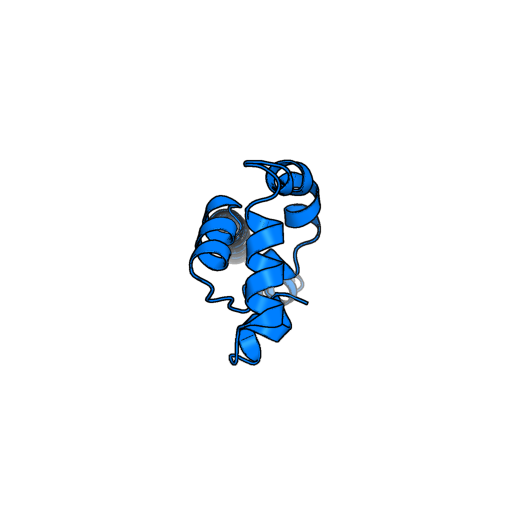-9.926 -12.001 1.00 90.94 85 LEU A O 1
ATOM 718 N N . ASP A 1 86 ? 10.963 -8.028 -13.086 1.00 91.50 86 ASP A N 1
ATOM 719 C CA . ASP A 1 86 ? 11.988 -8.620 -13.954 1.00 91.50 86 ASP A CA 1
ATOM 720 C C . ASP A 1 86 ? 13.367 -8.721 -13.275 1.00 91.50 86 ASP A C 1
ATOM 722 O O . ASP A 1 86 ? 14.113 -9.675 -13.486 1.00 91.50 86 ASP A O 1
ATOM 726 N N . THR A 1 87 ? 13.719 -7.738 -12.439 1.00 90.31 87 THR A N 1
ATOM 727 C CA . THR A 1 87 ? 15.094 -7.578 -11.928 1.00 90.31 87 THR A CA 1
ATOM 728 C C . THR A 1 87 ? 15.259 -7.836 -10.432 1.00 90.31 87 THR A C 1
ATOM 730 O O . THR A 1 87 ? 16.384 -8.072 -9.985 1.00 90.31 87 THR A O 1
ATOM 733 N N . SER A 1 88 ? 14.187 -7.796 -9.634 1.00 89.06 88 SER A N 1
ATOM 734 C CA . SER A 1 88 ? 14.294 -7.977 -8.184 1.00 89.06 88 SER A CA 1
ATOM 735 C C . SER A 1 88 ? 14.507 -9.440 -7.812 1.00 89.06 88 SER A C 1
ATOM 737 O O . SER A 1 88 ? 13.805 -10.333 -8.276 1.00 89.06 88 SER A O 1
ATOM 739 N N . SER A 1 89 ? 15.450 -9.685 -6.904 1.00 89.69 89 SER A N 1
ATOM 740 C CA . SER A 1 89 ? 15.639 -10.986 -6.255 1.00 89.69 89 SER A CA 1
ATOM 741 C C . SER A 1 89 ? 14.949 -11.076 -4.892 1.00 89.69 89 SER A C 1
ATOM 743 O O . SER A 1 89 ? 15.080 -12.096 -4.216 1.00 89.69 89 SER A O 1
ATOM 745 N N . ASP A 1 90 ? 14.278 -10.010 -4.442 1.00 90.00 90 ASP A N 1
ATOM 746 C CA . ASP A 1 90 ? 13.567 -10.005 -3.167 1.00 90.00 90 ASP A CA 1
ATOM 747 C C . ASP A 1 90 ? 12.180 -10.656 -3.327 1.00 90.00 90 ASP A C 1
ATOM 749 O O . ASP A 1 90 ? 11.287 -10.062 -3.940 1.00 90.00 90 ASP A O 1
ATOM 753 N N . PRO A 1 91 ? 11.954 -11.853 -2.750 1.00 88.94 91 PRO A N 1
ATOM 754 C CA . PRO A 1 91 ? 10.684 -12.557 -2.883 1.00 88.94 91 PRO A CA 1
ATOM 755 C C . PRO A 1 91 ? 9.515 -11.778 -2.279 1.00 88.94 91 PRO A C 1
ATOM 757 O O . PRO A 1 91 ? 8.376 -11.971 -2.702 1.00 88.94 91 PRO A O 1
ATOM 760 N N . ARG A 1 92 ? 9.765 -10.897 -1.301 1.00 87.69 92 ARG A N 1
ATOM 761 C CA . ARG A 1 92 ? 8.709 -10.075 -0.712 1.00 87.69 92 ARG A CA 1
ATOM 762 C C . ARG A 1 92 ? 8.253 -9.003 -1.687 1.00 87.69 92 ARG A C 1
ATOM 764 O O . ARG A 1 92 ? 7.057 -8.929 -1.957 1.00 87.69 92 ARG A O 1
ATOM 771 N N . SER A 1 93 ? 9.189 -8.242 -2.245 1.00 87.88 93 SER A N 1
ATOM 772 C CA . SER A 1 93 ? 8.866 -7.206 -3.222 1.00 87.88 93 SER A CA 1
ATOM 773 C C . SER A 1 93 ? 8.174 -7.780 -4.461 1.00 87.88 93 SER A C 1
ATOM 775 O O . SER A 1 93 ? 7.180 -7.221 -4.917 1.00 87.88 93 SER A O 1
ATOM 777 N N . LEU A 1 94 ? 8.621 -8.944 -4.950 1.00 88.75 94 LEU A N 1
ATOM 778 C CA . LEU A 1 94 ? 7.960 -9.656 -6.050 1.00 88.75 94 LEU A CA 1
ATOM 779 C C . LEU A 1 94 ? 6.520 -10.065 -5.705 1.00 88.75 94 LEU A C 1
ATOM 781 O O . LEU A 1 94 ? 5.622 -9.912 -6.526 1.00 88.75 94 LEU A O 1
ATOM 785 N N . ALA A 1 95 ? 6.282 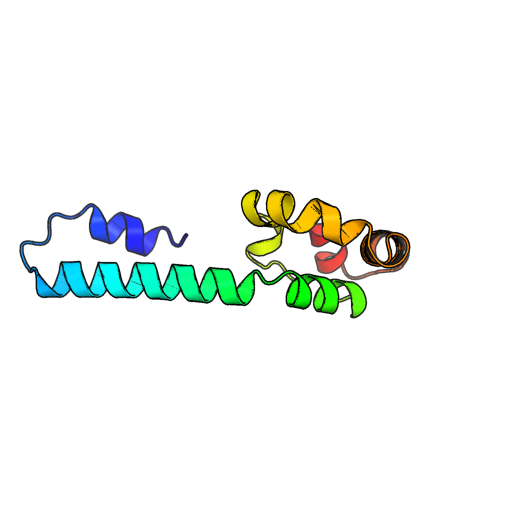-10.563 -4.488 1.00 88.06 95 ALA A N 1
ATOM 786 C CA . ALA A 1 95 ? 4.948 -10.976 -4.050 1.00 88.06 95 ALA A CA 1
ATOM 787 C C . ALA A 1 95 ? 3.980 -9.804 -3.829 1.00 88.06 95 ALA A C 1
ATOM 789 O O . ALA A 1 95 ? 2.773 -10.017 -3.847 1.00 88.06 95 ALA A O 1
ATOM 790 N N . VAL A 1 96 ? 4.491 -8.600 -3.564 1.00 87.44 96 VAL A N 1
ATOM 791 C CA . VAL A 1 96 ? 3.679 -7.383 -3.407 1.00 87.44 96 VAL A CA 1
ATOM 792 C C . VAL A 1 96 ? 3.416 -6.709 -4.759 1.00 87.44 96 VAL A C 1
ATOM 794 O O . VAL A 1 96 ? 2.381 -6.069 -4.928 1.00 87.44 96 VAL A O 1
ATOM 797 N N . ALA A 1 97 ? 4.342 -6.844 -5.714 1.00 86.06 97 ALA A N 1
ATOM 798 C CA . ALA A 1 97 ? 4.205 -6.309 -7.067 1.00 86.06 97 ALA A CA 1
ATOM 799 C C . ALA A 1 97 ? 3.239 -7.114 -7.965 1.00 86.06 97 ALA A C 1
ATOM 801 O O . ALA A 1 97 ? 2.708 -6.539 -8.917 1.00 86.06 97 ALA A O 1
ATOM 802 N N . CYS A 1 98 ? 3.034 -8.409 -7.683 1.00 79.12 98 CYS A N 1
ATOM 803 C CA . CYS A 1 98 ? 2.100 -9.315 -8.377 1.00 79.12 98 CYS A CA 1
ATOM 804 C C . CYS A 1 98 ? 0.681 -9.274 -7.791 1.00 79.12 98 CYS A C 1
ATOM 806 O O . CYS A 1 98 ? -0.278 -9.284 -8.596 1.00 79.12 98 CYS A O 1
#

Sequence (98 aa):
MPRIVQNLKVHAWGDEDLVEALNQLEEGMKDNMKKLSSFDKYKQEVLLGHLDWTPVHKDAFFWRENITNFEEHDFQILRVLITILDTSSDPRSLAVAC

Foldseek 3Di:
DDVVLVVVQVDPDPDPVVVVVSVVVVVVVVVVLVVCLDVVNVQVCLVVLHDADDCNLVDPVSCVVCVVVCPPPPNVSVVSLVVSCVPPPDPRSNVSSD

pLDDT: mean 82.05, std 10.17, range [54.28, 94.12]

Secondary structure (DSSP, 8-state):
--HHHHHHHHS--S-HHHHHHHHHHHHHHHHHHHHHS-HHHHHHHHHHT-----GGGG-HHHHHHHGGGGGHHHHHHHHHHHHHHHH---HHHHHHH-

InterPro domains:
  IPR004908 ATPase, V1 complex, subunit H [PTHR10698] (1-98)
  IPR011987 ATPase, V1 complex, subunit H, C-terminal [PF11698] (35-98)
  IPR016024 Armadillo-type fold [SSF48371] (2-98)
  IPR038497 ATPase, V1 complex, subunit H, C-terminal domain superfamily [G3DSA:1.25.40.150] (49-98)